Protein AF-A0A523J9E7-F1 (afdb_monomer)

Secondary structure (DSSP, 8-state):
--STTHHHHGGGS----HHHHIIIIIIIIITTTSSSTT-GGG---SSHHHHHH--SS-S--TT-TTT-HHHHHHHTT-SSSSSPPP-TTT-

Mean predicted aligned error: 7.6 Å

Structure (mmCIF, N/CA/C/O backbone):
data_AF-A0A523J9E7-F1
#
_entry.id   AF-A0A523J9E7-F1
#
loop_
_atom_site.group_PDB
_atom_site.id
_atom_site.type_symbol
_atom_site.label_atom_id
_atom_site.label_alt_id
_atom_site.label_comp_id
_atom_site.label_asym_id
_atom_site.label_entity_id
_atom_site.label_seq_id
_atom_site.pdbx_PDB_ins_code
_atom_site.Cartn_x
_atom_site.Cartn_y
_atom_site.Cartn_z
_atom_site.occupancy
_atom_site.B_iso_or_equiv
_atom_site.auth_seq_id
_atom_site.auth_comp_id
_atom_site.auth_asym_id
_atom_site.auth_atom_id
_atom_site.pdbx_PDB_model_num
ATOM 1 N N . MET A 1 1 ? -6.443 -0.220 44.942 1.00 58.19 1 MET A N 1
ATOM 2 C CA . MET A 1 1 ? -5.858 0.786 44.020 1.00 58.19 1 MET A CA 1
ATOM 3 C C . MET A 1 1 ? -4.582 0.332 43.290 1.00 58.19 1 MET A C 1
ATOM 5 O O . MET A 1 1 ? -4.053 1.104 42.508 1.00 58.19 1 MET A O 1
ATOM 9 N N . LYS A 1 2 ? -4.095 -0.911 43.467 1.00 51.81 2 LYS A N 1
ATOM 10 C CA . LYS A 1 2 ? -2.879 -1.418 42.790 1.00 51.81 2 LYS A CA 1
ATOM 11 C C . LYS A 1 2 ? -3.132 -1.980 41.379 1.00 51.81 2 LYS A C 1
ATOM 13 O O . LYS A 1 2 ? -2.219 -2.039 40.570 1.00 51.81 2 LYS A O 1
ATOM 18 N N . TYR A 1 3 ? -4.387 -2.311 41.069 1.00 55.34 3 TYR A N 1
ATOM 19 C CA . TYR A 1 3 ? -4.811 -2.784 39.745 1.00 55.34 3 TYR A CA 1
ATOM 20 C C . TYR A 1 3 ? -5.131 -1.656 38.756 1.00 55.34 3 TYR A C 1
ATOM 22 O O . TYR A 1 3 ? -5.179 -1.898 37.557 1.00 55.34 3 TYR A O 1
ATOM 30 N N . LEU A 1 4 ? -5.297 -0.417 39.237 1.00 55.56 4 LEU A N 1
ATOM 31 C CA . LEU A 1 4 ? -5.601 0.733 38.380 1.00 55.56 4 LEU A CA 1
A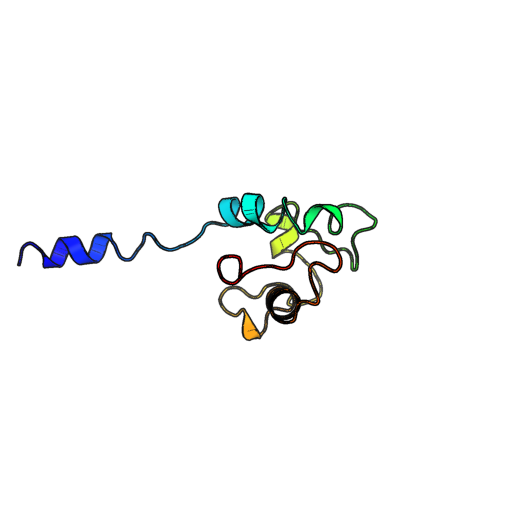TOM 32 C C . LEU A 1 4 ? -4.384 1.151 37.531 1.00 55.56 4 LEU A C 1
ATOM 34 O O . LEU A 1 4 ? -4.551 1.615 36.411 1.00 55.56 4 LEU A O 1
ATOM 38 N N . LEU A 1 5 ? -3.162 0.913 38.031 1.00 52.78 5 LEU A N 1
ATOM 39 C CA . LEU A 1 5 ? -1.916 1.161 37.293 1.00 52.78 5 LEU A CA 1
ATOM 40 C C . LEU A 1 5 ? -1.595 0.072 36.252 1.00 52.78 5 LEU A C 1
ATOM 42 O O . LEU A 1 5 ? -0.960 0.367 35.247 1.00 52.78 5 LEU A O 1
ATOM 46 N N . LEU A 1 6 ? -2.043 -1.172 36.469 1.00 52.88 6 LEU A N 1
ATOM 47 C CA . LEU A 1 6 ? -1.837 -2.286 35.529 1.00 52.88 6 LEU A CA 1
ATOM 48 C C . LEU A 1 6 ? -2.720 -2.171 34.275 1.00 52.88 6 LEU A C 1
ATOM 50 O O . LEU A 1 6 ? -2.372 -2.715 33.235 1.00 52.88 6 LEU A O 1
ATOM 54 N N . PHE A 1 7 ? -3.829 -1.431 34.356 1.00 53.31 7 PHE A N 1
ATOM 55 C CA . PHE A 1 7 ? -4.762 -1.235 33.242 1.00 53.31 7 PHE A CA 1
ATOM 56 C C . PHE A 1 7 ? -4.283 -0.189 32.217 1.00 53.31 7 PHE A C 1
ATOM 58 O O . PHE A 1 7 ? -4.726 -0.191 31.075 1.00 53.31 7 PHE A O 1
ATOM 65 N N . LEU A 1 8 ? -3.365 0.705 32.606 1.00 52.81 8 LEU A N 1
ATOM 66 C CA . LEU A 1 8 ? -2.856 1.774 31.734 1.00 52.81 8 LEU A CA 1
ATOM 67 C C . LEU A 1 8 ? -1.690 1.325 30.839 1.00 52.81 8 LEU A C 1
ATOM 69 O O . LEU A 1 8 ? -1.430 1.953 29.816 1.00 52.81 8 LEU A O 1
ATOM 73 N N . VAL A 1 9 ? -1.005 0.233 31.195 1.00 52.84 9 VAL A N 1
ATOM 74 C CA . VAL A 1 9 ? 0.149 -0.287 30.437 1.00 52.84 9 VAL A CA 1
ATOM 75 C C . VAL A 1 9 ? -0.289 -1.185 29.271 1.00 52.84 9 VAL A C 1
ATOM 77 O O . VAL A 1 9 ? 0.434 -1.315 28.290 1.00 52.84 9 VAL A O 1
ATOM 80 N N . THR A 1 10 ? -1.491 -1.764 29.318 1.00 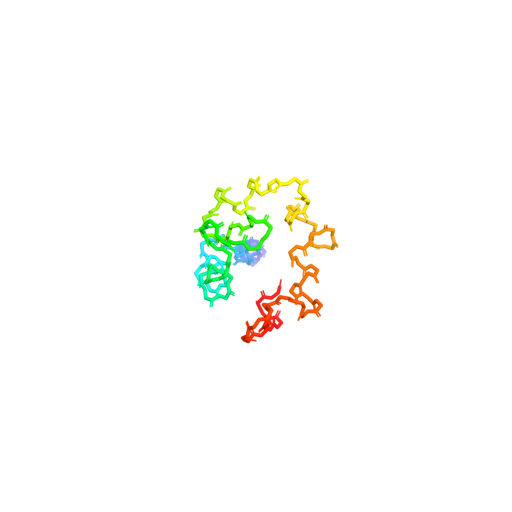55.34 10 THR A N 1
ATOM 81 C CA . THR A 1 10 ? -1.995 -2.679 28.276 1.00 55.34 10 THR A CA 1
ATOM 82 C C . THR A 1 10 ? -2.661 -1.974 27.090 1.00 55.34 10 THR A C 1
ATOM 84 O O . THR A 1 10 ? -2.834 -2.587 26.041 1.00 55.34 10 THR A O 1
ATOM 87 N N . LEU A 1 11 ? -3.010 -0.688 27.216 1.00 53.88 11 LEU A N 1
ATOM 88 C CA . LEU A 1 11 ? -3.739 0.065 26.182 1.00 53.88 11 LEU A CA 1
ATOM 89 C C . LEU A 1 11 ? -2.878 0.482 24.975 1.00 53.88 11 LEU A C 1
ATOM 91 O O . LEU A 1 11 ? -3.430 0.842 23.942 1.00 53.88 11 LEU A O 1
ATOM 95 N N . ASN A 1 12 ? -1.545 0.429 25.079 1.00 53.62 12 ASN A N 1
ATOM 96 C CA . ASN A 1 12 ? -0.622 0.889 24.028 1.00 53.62 12 ASN A CA 1
ATOM 97 C C . ASN A 1 12 ? -0.035 -0.233 23.147 1.00 53.62 12 ASN A C 1
ATOM 99 O O . ASN A 1 12 ? 0.832 0.044 22.325 1.00 53.62 12 ASN A O 1
ATOM 103 N N . LEU A 1 13 ? -0.487 -1.486 23.279 1.00 56.12 13 LEU A N 1
ATOM 104 C CA . LEU A 1 13 ? 0.077 -2.617 22.519 1.00 56.12 13 LEU A CA 1
ATOM 105 C C . LEU A 1 13 ? -0.612 -2.921 21.173 1.00 56.12 13 LEU A C 1
ATOM 107 O O . LEU A 1 13 ? -0.211 -3.864 20.501 1.00 56.12 13 LEU A O 1
ATOM 111 N N . TYR A 1 14 ? -1.621 -2.152 20.757 1.00 64.88 14 TYR A N 1
ATOM 112 C CA . TYR A 1 14 ? -2.420 -2.465 19.558 1.00 64.88 14 TYR A CA 1
ATOM 113 C C . TYR A 1 14 ? -2.092 -1.617 18.320 1.00 64.88 14 TYR A C 1
ATOM 115 O O . TYR A 1 14 ? -2.823 -1.664 17.333 1.00 64.88 14 TYR A O 1
ATOM 123 N N . ALA A 1 15 ? -1.016 -0.828 18.345 1.00 73.56 15 ALA A N 1
ATOM 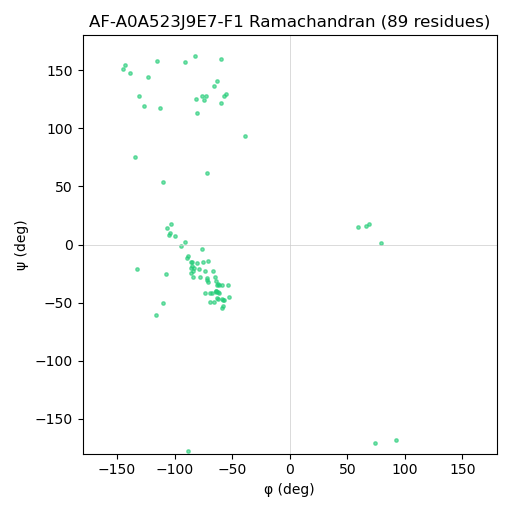124 C CA . ALA A 1 15 ? -0.562 -0.131 17.146 1.00 73.56 15 ALA A CA 1
ATOM 125 C C . ALA A 1 15 ? 0.242 -1.099 16.265 1.00 73.56 15 ALA A C 1
ATOM 127 O O . ALA A 1 15 ? 1.329 -1.523 16.651 1.00 73.56 15 ALA A O 1
ATOM 128 N N . ILE A 1 16 ? -0.289 -1.439 15.089 1.00 85.44 16 ILE A N 1
ATOM 129 C CA . ILE A 1 16 ? 0.460 -2.178 14.065 1.00 85.44 16 ILE A CA 1
ATOM 130 C C . ILE A 1 16 ? 1.488 -1.220 13.458 1.00 85.44 16 ILE A C 1
ATOM 132 O O . ILE A 1 16 ? 1.144 -0.108 13.044 1.00 85.44 16 ILE A O 1
ATOM 136 N N . ASP A 1 17 ? 2.755 -1.630 13.427 1.00 89.94 17 ASP A N 1
ATOM 137 C CA . ASP A 1 17 ? 3.808 -0.839 12.801 1.00 89.94 17 ASP A CA 1
ATOM 138 C C . ASP A 1 17 ? 3.854 -1.039 11.278 1.00 89.94 17 ASP A C 1
ATOM 140 O O . ASP A 1 17 ? 3.318 -1.993 10.711 1.00 89.94 17 ASP A O 1
ATOM 144 N N . PHE A 1 18 ? 4.511 -0.104 10.593 1.00 91.00 18 PHE A N 1
ATOM 145 C CA . PHE A 1 18 ? 4.643 -0.165 9.142 1.00 91.00 18 PHE A CA 1
ATOM 146 C C . PHE A 1 18 ? 5.394 -1.414 8.668 1.00 91.00 18 PHE A C 1
ATOM 148 O O . PHE A 1 18 ? 5.065 -1.934 7.610 1.00 91.00 18 PHE A O 1
ATOM 155 N N . ALA A 1 19 ? 6.387 -1.896 9.422 1.00 94.06 19 ALA A N 1
ATOM 156 C CA . ALA A 1 19 ? 7.189 -3.049 9.017 1.00 94.06 19 ALA A CA 1
ATOM 157 C C . ALA A 1 19 ? 6.329 -4.318 8.934 1.00 94.06 19 ALA A C 1
ATOM 159 O O . ALA A 1 19 ? 6.428 -5.072 7.972 1.00 94.06 19 ALA A O 1
ATOM 160 N N . THR A 1 20 ? 5.413 -4.483 9.884 1.00 94.88 20 THR A N 1
ATOM 161 C CA . THR A 1 20 ? 4.435 -5.570 9.906 1.00 94.88 20 THR A CA 1
ATOM 162 C C . THR A 1 20 ? 3.498 -5.487 8.701 1.00 94.88 20 THR A C 1
ATOM 164 O O . THR A 1 20 ? 3.280 -6.485 8.016 1.00 94.88 20 THR A O 1
ATOM 167 N N . VAL A 1 21 ? 2.979 -4.292 8.385 1.00 94.25 21 VAL A N 1
ATOM 168 C CA . VAL A 1 21 ? 2.138 -4.084 7.188 1.00 94.25 21 VAL A CA 1
ATOM 169 C C . VAL A 1 21 ? 2.928 -4.339 5.901 1.00 94.25 21 VAL A C 1
ATOM 171 O O . VAL A 1 21 ? 2.402 -4.946 4.966 1.00 94.25 21 VAL A O 1
ATOM 174 N N . GLN A 1 22 ? 4.188 -3.905 5.851 1.00 95.75 22 GLN A N 1
ATOM 175 C CA . GLN A 1 22 ? 5.073 -4.112 4.710 1.00 95.75 22 GLN A CA 1
ATOM 176 C C . GLN A 1 22 ? 5.237 -5.608 4.432 1.00 95.75 22 GLN A C 1
ATOM 178 O O . GLN A 1 22 ? 4.907 -6.054 3.337 1.00 95.75 22 GLN A O 1
ATOM 183 N N . GLU A 1 23 ? 5.647 -6.381 5.437 1.00 96.19 23 GLU A N 1
ATOM 184 C CA . GLU A 1 23 ? 5.914 -7.813 5.297 1.00 96.19 23 GLU A CA 1
ATOM 185 C C . GLU A 1 23 ? 4.640 -8.608 4.974 1.00 96.19 23 GLU A C 1
ATOM 187 O O . GLU A 1 23 ? 4.606 -9.413 4.041 1.00 96.19 23 GLU A O 1
ATOM 192 N N . GLN A 1 24 ? 3.565 -8.385 5.734 1.00 95.44 24 GLN A N 1
ATOM 193 C CA . GLN A 1 24 ? 2.383 -9.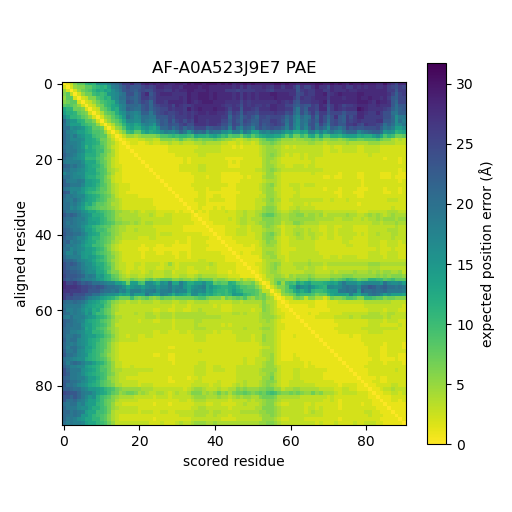248 5.672 1.00 95.44 24 GLN A CA 1
ATOM 194 C C . GLN A 1 24 ? 1.420 -8.881 4.541 1.00 95.44 24 GLN A C 1
ATOM 196 O O . GLN A 1 24 ? 0.701 -9.751 4.039 1.00 95.44 24 GLN A O 1
ATOM 201 N N . ILE A 1 25 ? 1.389 -7.609 4.133 1.00 96.31 25 ILE A N 1
ATOM 202 C CA . ILE A 1 25 ? 0.418 -7.098 3.160 1.00 96.31 25 ILE A CA 1
ATOM 203 C C . ILE A 1 25 ? 1.110 -6.625 1.889 1.00 96.31 25 ILE A C 1
ATOM 205 O O . ILE A 1 25 ? 0.818 -7.150 0.811 1.00 96.31 25 ILE A O 1
ATOM 209 N N . PHE A 1 26 ? 1.999 -5.634 1.975 1.00 95.88 26 PHE A N 1
ATOM 210 C CA . PHE A 1 26 ? 2.527 -4.994 0.769 1.00 95.88 26 PHE A CA 1
ATOM 211 C C . PHE A 1 26 ? 3.443 -5.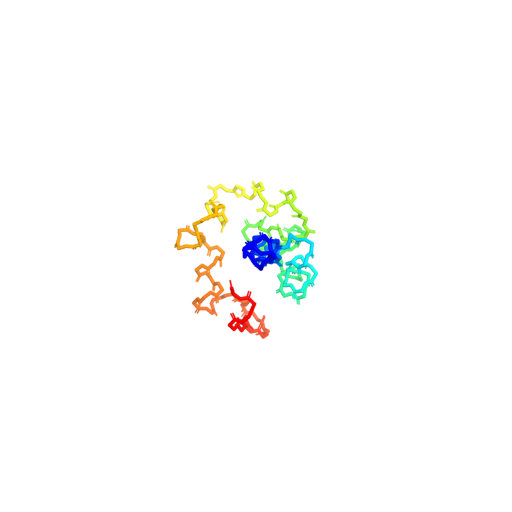917 -0.028 1.00 95.88 26 PHE A C 1
ATOM 213 O O . PHE A 1 26 ? 3.197 -6.107 -1.222 1.00 95.88 26 PHE A O 1
ATOM 220 N N . ASP A 1 27 ? 4.416 -6.554 0.612 1.00 96.19 27 ASP A N 1
ATOM 221 C CA . ASP A 1 27 ? 5.337 -7.485 -0.042 1.00 96.19 27 ASP A CA 1
ATOM 222 C C . ASP A 1 27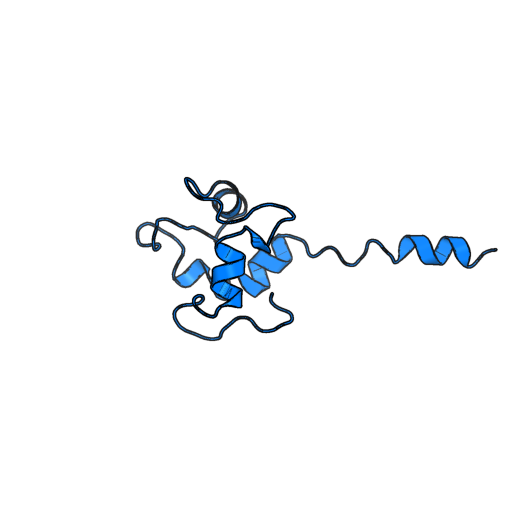 ? 4.588 -8.708 -0.575 1.00 96.19 27 ASP A C 1
ATOM 224 O O . ASP A 1 27 ? 4.797 -9.141 -1.711 1.00 96.19 27 ASP A O 1
ATOM 228 N N . ALA A 1 28 ? 3.638 -9.219 0.211 1.00 95.38 28 ALA A N 1
ATOM 229 C CA . ALA A 1 28 ? 2.878 -10.411 -0.132 1.00 95.38 28 ALA A CA 1
ATOM 230 C C . ALA A 1 28 ? 1.867 -10.201 -1.276 1.00 95.38 28 ALA A C 1
ATOM 232 O O . ALA A 1 28 ? 1.572 -11.149 -2.010 1.00 95.38 28 ALA A O 1
ATOM 233 N N . LYS A 1 29 ? 1.275 -9.003 -1.413 1.00 96.31 29 LYS A N 1
ATOM 234 C CA . LYS A 1 29 ? 0.076 -8.798 -2.257 1.00 96.31 29 LYS A CA 1
ATOM 235 C C . LYS A 1 29 ? 0.133 -7.602 -3.201 1.00 96.31 29 LYS A C 1
ATOM 237 O O . LYS A 1 29 ? -0.627 -7.580 -4.168 1.00 96.31 29 LYS A O 1
ATOM 242 N N . CYS A 1 30 ? 0.984 -6.614 -2.940 1.00 95.31 30 CYS A N 1
ATOM 243 C CA . CYS A 1 30 ? 0.984 -5.348 -3.675 1.00 95.31 30 CYS A CA 1
ATOM 244 C C . CYS A 1 30 ? 2.217 -5.209 -4.573 1.00 95.31 30 CYS A C 1
ATOM 246 O O . CYS A 1 30 ? 2.080 -4.938 -5.768 1.00 95.31 30 CYS A O 1
ATOM 248 N N . VAL A 1 31 ? 3.412 -5.434 -4.019 1.00 95.69 31 VAL A N 1
ATOM 249 C CA . VAL A 1 31 ? 4.709 -5.128 -4.651 1.00 95.69 31 VAL A CA 1
ATOM 250 C C . VAL A 1 31 ? 4.900 -5.846 -5.986 1.00 95.69 31 VAL A C 1
ATOM 252 O O . VAL A 1 31 ? 5.431 -5.253 -6.921 1.00 95.69 31 VAL A O 1
ATOM 255 N N . MET A 1 32 ? 4.395 -7.074 -6.132 1.00 94.44 32 MET A N 1
ATOM 256 C CA . MET A 1 32 ? 4.500 -7.841 -7.383 1.00 94.44 32 MET A CA 1
ATOM 257 C C . MET A 1 32 ? 3.981 -7.077 -8.614 1.00 94.44 32 MET A C 1
ATOM 259 O O . MET A 1 32 ? 4.514 -7.244 -9.708 1.00 94.44 32 MET A O 1
ATOM 263 N N . CYS A 1 33 ? 2.935 -6.262 -8.455 1.00 94.62 33 CYS A N 1
ATOM 264 C CA . CYS A 1 33 ? 2.383 -5.446 -9.542 1.00 94.62 33 CYS A CA 1
ATOM 265 C C . CYS A 1 33 ? 2.693 -3.956 -9.386 1.00 94.62 33 CYS A C 1
ATOM 267 O O . CYS A 1 33 ? 2.704 -3.235 -10.376 1.00 94.62 33 CYS A O 1
ATOM 269 N N . HIS A 1 34 ? 2.925 -3.497 -8.160 1.00 93.75 34 HIS A N 1
ATOM 270 C CA . HIS A 1 34 ? 3.154 -2.100 -7.810 1.00 93.75 34 HIS A CA 1
ATOM 271 C C . HIS A 1 34 ? 4.608 -1.876 -7.387 1.00 93.75 34 HIS A C 1
ATOM 273 O O . HIS A 1 34 ? 4.882 -1.393 -6.292 1.00 93.75 34 HIS A O 1
ATOM 279 N N . SER A 1 35 ? 5.542 -2.291 -8.242 1.00 90.44 35 SER A N 1
ATOM 280 C CA . SER A 1 35 ? 6.955 -1.935 -8.134 1.00 90.44 35 SER A CA 1
ATOM 281 C C . SER A 1 35 ? 7.583 -1.772 -9.517 1.00 90.44 35 SER A C 1
ATOM 283 O O . SER A 1 35 ? 7.158 -2.388 -10.500 1.00 90.44 35 SER A O 1
ATOM 285 N N . GLY A 1 36 ? 8.601 -0.915 -9.595 1.00 88.94 36 GLY A N 1
ATOM 286 C CA . GLY A 1 36 ? 9.367 -0.689 -10.816 1.00 88.94 36 GLY A CA 1
ATOM 287 C C . GLY A 1 36 ? 8.639 0.124 -11.903 1.00 88.94 36 GLY A C 1
ATOM 288 O O . GLY A 1 36 ? 7.568 0.689 -11.681 1.00 88.94 36 GLY A O 1
ATOM 289 N N . PRO A 1 37 ? 9.223 0.205 -13.112 1.00 89.50 37 PRO A N 1
ATOM 290 C CA . PRO A 1 37 ? 8.814 1.161 -14.148 1.00 89.50 37 PRO A CA 1
ATOM 291 C C . PRO A 1 37 ? 7.454 0.863 -14.796 1.00 89.50 37 PRO A C 1
ATOM 293 O O . PRO A 1 37 ? 6.906 1.721 -15.482 1.00 89.50 37 PRO A O 1
ATOM 296 N N . PHE A 1 38 ? 6.911 -0.339 -14.597 1.00 91.00 38 PHE A N 1
ATOM 297 C CA . PHE A 1 38 ? 5.626 -0.762 -15.164 1.00 91.00 38 PHE A CA 1
ATOM 298 C C . PHE A 1 38 ? 4.495 -0.787 -1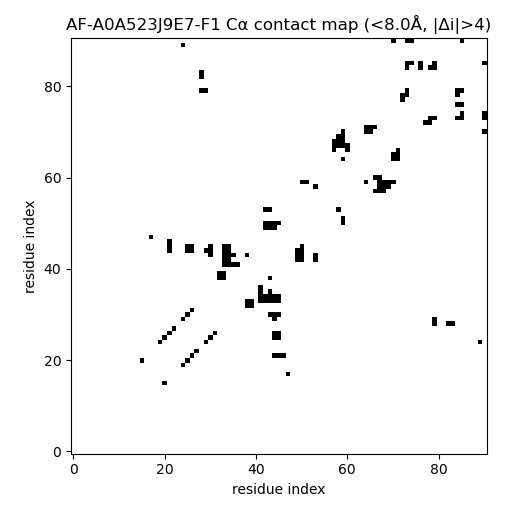4.130 1.00 91.00 38 PHE A C 1
ATOM 300 O O . PHE A 1 38 ? 3.400 -1.263 -14.438 1.00 91.00 38 PHE A O 1
ATOM 307 N N . ALA A 1 39 ? 4.748 -0.285 -12.917 1.00 92.12 39 ALA A N 1
ATOM 308 C CA . ALA A 1 39 ? 3.738 -0.192 -11.878 1.00 92.12 39 ALA A CA 1
ATOM 309 C C . ALA A 1 39 ? 2.532 0.633 -12.370 1.00 92.12 39 ALA A C 1
ATOM 311 O O . ALA A 1 39 ? 2.708 1.764 -12.844 1.00 92.12 39 ALA A O 1
ATOM 312 N N . PRO A 1 40 ? 1.293 0.116 -12.264 1.00 89.50 40 PRO A N 1
ATOM 313 C CA . PRO A 1 40 ? 0.107 0.864 -12.646 1.00 89.50 40 PRO A CA 1
ATOM 314 C C . PRO A 1 40 ? 0.041 2.195 -11.900 1.00 89.50 40 PRO A C 1
ATOM 316 O O . PRO A 1 40 ? 0.163 2.236 -10.675 1.00 89.50 40 PRO A O 1
ATOM 319 N N . LEU A 1 41 ? -0.165 3.277 -12.656 1.00 88.81 41 LEU A N 1
ATOM 320 C CA . LEU A 1 41 ? -0.209 4.651 -12.141 1.00 88.81 41 LEU A CA 1
ATOM 321 C C . LEU A 1 41 ? 1.084 5.102 -11.432 1.00 88.81 41 LEU A C 1
ATOM 323 O O . LEU A 1 41 ? 1.059 6.100 -10.720 1.00 88.81 41 LEU A O 1
ATOM 327 N N . GLY A 1 42 ? 2.198 4.382 -11.609 1.00 88.62 42 GLY A N 1
ATOM 328 C CA . GLY A 1 42 ? 3.464 4.669 -10.933 1.00 88.62 42 GLY A CA 1
ATOM 329 C C . GLY A 1 42 ? 3.428 4.465 -9.415 1.00 88.62 42 GLY A C 1
ATOM 330 O O . GLY A 1 42 ? 4.310 4.967 -8.727 1.00 88.62 42 GLY A O 1
ATOM 331 N N . LEU A 1 43 ? 2.415 3.767 -8.886 1.00 90.38 43 LEU A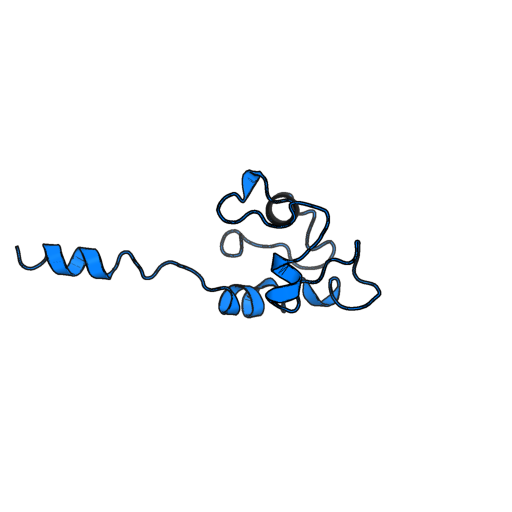 N 1
ATOM 332 C CA . LEU A 1 43 ? 2.277 3.526 -7.449 1.00 90.38 43 LEU A CA 1
ATOM 333 C C . LEU A 1 43 ? 3.255 2.449 -6.996 1.00 90.38 43 LEU A C 1
ATOM 335 O O . LEU A 1 43 ? 3.246 1.346 -7.548 1.00 90.38 43 LEU A O 1
ATOM 339 N N . ASP A 1 44 ? 4.029 2.757 -5.960 1.00 91.38 44 ASP A N 1
ATOM 340 C CA . ASP A 1 44 ? 5.046 1.860 -5.423 1.00 91.38 44 ASP A CA 1
ATOM 341 C C . ASP A 1 44 ? 4.856 1.643 -3.912 1.00 91.38 44 ASP A C 1
ATOM 343 O O . ASP A 1 44 ? 4.914 2.583 -3.111 1.00 91.38 44 ASP A O 1
ATOM 347 N N . TYR A 1 45 ? 4.628 0.383 -3.524 1.00 93.31 45 TYR A N 1
ATOM 348 C CA . TYR A 1 45 ? 4.445 -0.045 -2.130 1.00 93.31 45 TYR A CA 1
ATOM 349 C C . TYR A 1 45 ? 5.657 -0.808 -1.562 1.00 93.31 45 TYR A C 1
ATOM 351 O O . TYR A 1 45 ? 5.531 -1.463 -0.534 1.00 93.31 45 TYR A O 1
ATOM 359 N N . SER A 1 46 ? 6.817 -0.764 -2.223 1.00 93.88 46 SER A N 1
ATOM 360 C CA . SER A 1 46 ? 8.022 -1.517 -1.830 1.00 93.88 46 SER A CA 1
ATOM 361 C C . SER A 1 46 ? 8.832 -0.872 -0.705 1.00 93.88 46 SER A C 1
ATOM 363 O O . SER A 1 46 ? 9.681 -1.525 -0.102 1.00 93.88 46 SER A O 1
ATOM 365 N N . THR A 1 47 ? 8.598 0.409 -0.408 1.00 91.38 47 THR A N 1
ATOM 366 C CA . THR A 1 47 ? 9.299 1.119 0.665 1.00 91.38 47 THR A CA 1
ATOM 367 C C . THR A 1 47 ? 8.375 2.090 1.384 1.00 91.38 47 THR A C 1
ATOM 369 O O . THR A 1 47 ? 7.453 2.645 0.794 1.00 91.38 47 THR A O 1
ATOM 372 N N . TYR A 1 48 ? 8.681 2.409 2.644 1.00 89.38 48 TYR A N 1
ATOM 373 C CA . TYR A 1 48 ? 7.975 3.476 3.361 1.00 89.38 48 TYR A CA 1
ATOM 374 C C . TYR A 1 48 ? 7.975 4.793 2.579 1.00 89.38 48 TYR A C 1
ATOM 376 O O . TYR A 1 48 ? 6.938 5.439 2.444 1.00 89.38 48 TYR A O 1
ATOM 384 N N . GLY A 1 49 ? 9.138 5.167 2.032 1.00 87.31 49 GLY A N 1
ATOM 385 C CA . GLY A 1 49 ? 9.316 6.399 1.274 1.00 87.31 49 GLY A CA 1
ATOM 386 C C . GLY A 1 49 ? 8.373 6.474 0.079 1.00 87.31 49 GLY A C 1
ATOM 387 O O . GLY A 1 49 ? 7.685 7.478 -0.076 1.00 87.31 49 GLY A O 1
ATOM 388 N N . SER A 1 50 ? 8.268 5.411 -0.716 1.00 85.00 50 SER A N 1
ATOM 389 C CA . SER A 1 50 ? 7.355 5.380 -1.859 1.00 85.00 50 SER A CA 1
ATOM 390 C C . SER A 1 50 ? 5.889 5.389 -1.421 1.00 85.00 50 SER A C 1
ATOM 392 O O . SER A 1 50 ? 5.105 6.170 -1.954 1.00 85.00 50 SER A O 1
ATOM 394 N N . VAL A 1 51 ? 5.539 4.633 -0.373 1.00 85.06 51 VAL A N 1
ATOM 395 C CA . VAL A 1 51 ? 4.176 4.567 0.178 1.00 85.06 51 VAL A CA 1
ATOM 396 C C . VAL A 1 51 ? 3.668 5.950 0.592 1.00 85.06 51 VAL A C 1
ATOM 398 O O . VAL A 1 51 ? 2.549 6.318 0.227 1.00 85.06 51 VAL A O 1
ATOM 401 N N . VAL A 1 52 ? 4.482 6.721 1.324 1.00 79.38 52 VAL A N 1
ATOM 402 C CA . VAL A 1 52 ? 4.074 8.028 1.867 1.00 79.38 52 VAL A CA 1
ATOM 403 C C . VAL A 1 52 ? 4.261 9.193 0.903 1.00 79.38 52 VAL A C 1
ATOM 405 O O . VAL A 1 52 ? 3.589 10.208 1.063 1.00 79.38 52 VAL A O 1
ATOM 408 N N . THR A 1 53 ? 5.166 9.085 -0.074 1.00 75.19 53 THR A N 1
ATOM 409 C CA . THR A 1 53 ? 5.418 10.183 -1.021 1.00 75.19 53 THR A CA 1
ATOM 410 C C . THR A 1 53 ? 4.537 10.137 -2.263 1.00 75.19 53 THR A C 1
ATOM 412 O O . THR A 1 53 ? 4.515 11.151 -2.948 1.00 75.19 53 THR A O 1
ATOM 415 N N . ASN A 1 54 ? 3.799 9.042 -2.522 1.00 66.56 54 ASN A N 1
ATOM 416 C CA . ASN A 1 54 ? 2.954 8.793 -3.708 1.00 66.56 54 ASN A CA 1
ATOM 417 C C . ASN A 1 54 ? 2.165 10.033 -4.214 1.00 66.56 54 ASN A C 1
ATOM 419 O O . ASN A 1 54 ? 1.032 10.266 -3.780 1.00 66.56 54 ASN A O 1
ATOM 423 N N . PRO A 1 55 ? 2.705 10.810 -5.175 1.00 59.25 55 PRO A N 1
ATOM 424 C CA . PRO A 1 55 ? 2.028 11.950 -5.787 1.00 59.25 55 PRO A CA 1
ATOM 425 C C . PRO A 1 55 ? 1.247 11.504 -7.041 1.00 59.25 55 PRO A C 1
ATOM 427 O O . PRO A 1 55 ? 1.622 10.511 -7.663 1.00 59.25 55 PRO A O 1
ATOM 430 N N . PRO A 1 56 ? 0.202 12.226 -7.502 1.00 56.25 56 PRO A N 1
ATOM 431 C CA . PRO A 1 56 ? -0.380 13.461 -6.967 1.00 56.25 56 PRO A CA 1
ATOM 432 C C . PRO A 1 56 ? -1.707 13.258 -6.201 1.00 56.25 56 PRO A C 1
ATOM 434 O O . PRO A 1 56 ? -2.458 14.214 -6.015 1.00 56.25 56 PRO A O 1
ATOM 437 N N . PHE A 1 57 ? -2.041 12.036 -5.775 1.00 65.62 57 PHE A N 1
ATOM 438 C CA . PHE A 1 57 ? -3.353 11.730 -5.192 1.00 65.62 57 PHE A CA 1
ATOM 439 C C . PHE A 1 57 ? -3.271 11.320 -3.722 1.00 65.62 57 PHE A C 1
ATOM 441 O O . PHE A 1 57 ? -2.247 10.844 -3.245 1.00 65.62 57 PHE A O 1
ATOM 448 N N . GLN A 1 58 ? -4.388 11.472 -3.008 1.00 77.75 58 GLN A N 1
ATOM 449 C CA . GLN A 1 58 ? -4.572 11.064 -1.611 1.00 77.75 58 GLN A CA 1
ATOM 450 C C . GLN A 1 58 ? -4.647 9.526 -1.493 1.00 77.75 58 GLN A C 1
ATOM 452 O O . GLN A 1 58 ? -5.673 8.950 -1.129 1.00 77.75 58 GLN A O 1
ATOM 457 N N . ILE A 1 59 ? -3.568 8.835 -1.882 1.00 88.50 59 ILE A N 1
ATOM 458 C CA . ILE A 1 59 ? -3.497 7.369 -1.903 1.00 88.50 59 ILE A CA 1
ATOM 459 C C . ILE A 1 59 ? -3.656 6.817 -0.489 1.00 88.50 59 ILE A C 1
ATOM 461 O O . ILE A 1 59 ? -4.473 5.924 -0.266 1.00 88.50 59 ILE A O 1
ATOM 465 N N . ILE A 1 60 ? -2.929 7.403 0.460 1.00 87.94 60 ILE A N 1
ATOM 466 C CA . ILE A 1 60 ? -3.038 7.137 1.890 1.00 87.94 60 ILE A CA 1
ATOM 467 C C . ILE A 1 60 ? -3.131 8.481 2.604 1.00 87.94 60 ILE A C 1
ATOM 469 O O . ILE A 1 60 ? -2.276 9.347 2.427 1.00 87.94 60 ILE A O 1
ATOM 473 N N . ILE A 1 61 ? -4.151 8.635 3.439 1.00 87.06 61 ILE A N 1
ATOM 474 C CA . ILE A 1 61 ? -4.315 9.761 4.349 1.00 87.06 61 ILE A CA 1
ATOM 475 C C . ILE A 1 61 ? -4.172 9.216 5.762 1.00 87.06 61 ILE A C 1
ATOM 477 O O . ILE A 1 61 ? -4.948 8.373 6.217 1.00 87.06 61 ILE A O 1
ATOM 481 N N . LYS A 1 62 ? -3.148 9.691 6.470 1.00 84.19 62 LYS A N 1
ATOM 482 C CA . LYS A 1 62 ? -2.874 9.249 7.836 1.00 84.19 62 LYS A CA 1
ATOM 483 C C . LYS A 1 62 ? -4.077 9.548 8.735 1.00 84.19 62 LYS A C 1
ATOM 485 O O . LYS A 1 62 ? -4.453 10.703 8.896 1.00 84.19 62 LYS A O 1
ATOM 490 N N . GLY A 1 63 ? -4.625 8.502 9.352 1.00 87.56 63 GLY A N 1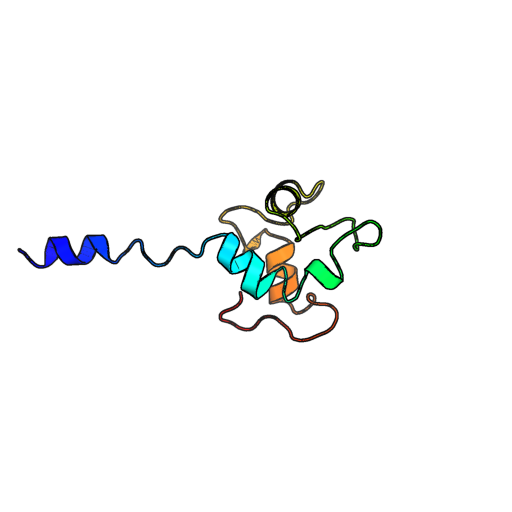
ATOM 491 C CA . GLY A 1 63 ? -5.764 8.604 10.268 1.00 87.56 63 GLY A CA 1
ATOM 492 C C . GLY A 1 63 ? -7.131 8.739 9.589 1.00 87.56 63 GLY A C 1
ATOM 493 O O . GLY A 1 63 ? -8.125 8.823 10.301 1.00 87.56 63 GLY A O 1
ATOM 494 N N . ASP A 1 64 ? -7.197 8.724 8.254 1.00 91.06 64 ASP A N 1
ATOM 495 C CA . ASP A 1 64 ? -8.450 8.854 7.504 1.00 91.06 64 ASP A CA 1
ATOM 496 C C . ASP A 1 64 ? -8.545 7.808 6.375 1.00 91.06 64 ASP A C 1
ATOM 498 O O . ASP A 1 64 ? -8.340 8.103 5.189 1.00 91.06 64 ASP A O 1
ATOM 502 N N . PRO A 1 65 ? -8.824 6.539 6.726 1.00 91.88 65 PRO A N 1
ATOM 503 C CA . PRO A 1 65 ? -8.982 5.475 5.739 1.00 91.88 65 PRO A CA 1
ATOM 504 C C . PRO A 1 65 ? -10.180 5.718 4.808 1.00 91.88 65 PRO A C 1
ATOM 506 O O . PRO A 1 65 ? -10.110 5.374 3.631 1.00 91.88 65 PRO A O 1
ATOM 509 N N . ALA A 1 66 ? -11.248 6.368 5.283 1.00 93.56 66 ALA A N 1
ATOM 510 C CA . ALA A 1 66 ? -12.452 6.625 4.490 1.00 93.56 66 ALA A CA 1
ATOM 511 C C . ALA A 1 66 ? -12.175 7.526 3.278 1.00 93.56 66 ALA A C 1
ATOM 513 O O . ALA A 1 66 ? -12.741 7.305 2.207 1.00 93.56 66 ALA A O 1
ATOM 514 N N . ASN A 1 67 ? -11.261 8.489 3.415 1.00 92.19 67 ASN A N 1
ATOM 515 C CA . ASN A 1 67 ? -10.833 9.349 2.311 1.00 92.19 67 ASN A CA 1
ATOM 516 C C . ASN A 1 67 ? -9.564 8.840 1.593 1.00 92.19 67 ASN A C 1
ATOM 518 O O . ASN A 1 67 ? -9.142 9.418 0.592 1.00 92.19 67 ASN A O 1
ATOM 522 N N . SER A 1 68 ? -8.977 7.723 2.038 1.00 91.50 68 SER A N 1
ATOM 523 C CA . SER A 1 68 ? -7.800 7.114 1.406 1.00 91.50 68 SER A CA 1
ATOM 524 C C . SER A 1 68 ? -8.184 6.261 0.193 1.00 91.50 68 SER A C 1
ATOM 526 O O . SER A 1 68 ? -8.969 5.313 0.295 1.00 91.50 68 SER A O 1
ATOM 528 N N . ILE A 1 69 ? -7.592 6.537 -0.973 1.00 92.12 69 ILE A N 1
ATOM 529 C CA . ILE A 1 69 ? -7.873 5.770 -2.202 1.00 92.12 69 ILE A CA 1
ATOM 530 C C . ILE A 1 69 ? -7.465 4.300 -2.048 1.00 92.12 69 ILE A C 1
ATOM 532 O O . ILE A 1 69 ? -8.213 3.422 -2.488 1.00 92.12 69 ILE A O 1
ATOM 536 N N . LEU A 1 70 ? -6.313 4.025 -1.420 1.00 92.81 70 LEU A N 1
ATOM 537 C CA . LEU A 1 70 ? -5.824 2.663 -1.195 1.00 92.81 70 LEU A CA 1
ATOM 538 C C . LEU A 1 70 ? -6.840 1.850 -0.393 1.00 92.81 70 LEU A C 1
ATOM 540 O O . LEU A 1 70 ? -7.264 0.789 -0.851 1.00 92.81 70 LEU A O 1
ATOM 544 N N . TYR A 1 71 ? -7.266 2.375 0.758 1.00 94.69 71 TYR A N 1
ATOM 545 C CA . TYR A 1 71 ? -8.204 1.692 1.647 1.00 94.69 71 TYR A CA 1
ATOM 546 C C . TYR A 1 71 ? -9.526 1.384 0.933 1.00 94.69 71 TYR A C 1
ATOM 548 O O . TYR A 1 71 ? -9.982 0.244 0.909 1.00 94.69 71 TYR A O 1
ATOM 556 N N . ASN A 1 72 ? -10.091 2.365 0.226 1.00 95.62 72 ASN A N 1
ATOM 557 C CA . ASN A 1 72 ? -11.309 2.162 -0.558 1.00 95.62 72 ASN A CA 1
ATOM 558 C C . ASN A 1 72 ? -11.136 1.131 -1.689 1.00 95.62 72 ASN A C 1
ATOM 560 O O . ASN A 1 72 ? -12.083 0.417 -2.035 1.00 95.62 72 ASN A O 1
ATOM 564 N N . ALA A 1 73 ? -9.957 1.044 -2.310 1.00 95.19 73 ALA A N 1
ATOM 565 C CA . ALA A 1 73 ? -9.683 0.067 -3.363 1.00 95.19 73 ALA A CA 1
ATOM 566 C C . ALA A 1 73 ? -9.632 -1.368 -2.826 1.00 95.19 73 ALA A C 1
ATOM 568 O O . ALA A 1 73 ? -10.206 -2.261 -3.456 1.00 95.19 73 ALA A O 1
ATOM 569 N N . VAL A 1 74 ? -9.003 -1.584 -1.668 1.00 96.81 74 VAL A N 1
ATOM 570 C CA . VAL A 1 74 ? -8.952 -2.910 -1.037 1.00 96.81 74 VAL A CA 1
ATOM 571 C C . VAL A 1 74 ? -10.295 -3.302 -0.421 1.00 96.81 74 VAL A C 1
ATOM 573 O O . VAL A 1 74 ? -10.766 -4.410 -0.667 1.00 96.81 74 VAL A O 1
ATOM 576 N N . LEU A 1 75 ? -10.982 -2.370 0.249 1.00 96.81 75 LEU A N 1
ATOM 577 C CA . LEU A 1 75 ? -12.297 -2.597 0.859 1.00 96.81 75 LEU A CA 1
ATOM 578 C C . LEU A 1 75 ? -13.359 -2.975 -0.184 1.00 96.81 75 LEU A C 1
ATOM 580 O O . LEU A 1 75 ? -14.149 -3.891 0.022 1.00 96.81 75 LEU A O 1
ATOM 584 N N . SER A 1 76 ? -13.360 -2.305 -1.342 1.00 96.12 76 SER A N 1
ATOM 585 C CA . SER A 1 76 ? -14.280 -2.625 -2.449 1.00 96.12 76 SER A CA 1
ATOM 586 C C . SER A 1 76 ? -13.885 -3.877 -3.244 1.00 96.12 76 SER A C 1
ATOM 588 O O . SER A 1 76 ? -14.596 -4.275 -4.167 1.00 96.12 76 SER A O 1
ATOM 590 N N . GLY A 1 77 ? -12.743 -4.498 -2.931 1.00 95.25 77 GLY A N 1
ATOM 591 C CA . GLY A 1 77 ? -12.228 -5.662 -3.648 1.00 95.25 77 GLY A CA 1
ATOM 592 C C . GLY A 1 77 ? -11.746 -5.368 -5.072 1.00 95.25 77 GLY A C 1
ATOM 593 O O . GLY A 1 77 ? -11.609 -6.305 -5.863 1.00 95.25 77 GLY A O 1
ATOM 594 N N . ARG A 1 78 ? -11.498 -4.092 -5.408 1.00 94.75 78 ARG A N 1
ATOM 595 C CA . ARG A 1 78 ? -10.833 -3.683 -6.659 1.00 94.75 78 ARG A CA 1
ATOM 596 C C . ARG A 1 78 ? -9.344 -4.022 -6.640 1.00 94.75 78 ARG A C 1
ATOM 598 O O . ARG A 1 78 ? -8.779 -4.283 -7.698 1.00 94.75 78 ARG A O 1
ATOM 605 N N . MET A 1 79 ? -8.732 -4.013 -5.454 1.00 95.62 79 MET A N 1
ATOM 606 C CA . MET A 1 79 ? -7.357 -4.450 -5.230 1.00 95.62 79 MET A CA 1
ATOM 607 C C . MET A 1 79 ? -7.283 -5.567 -4.176 1.00 95.62 79 MET A C 1
ATOM 609 O O . MET A 1 79 ? -8.042 -5.533 -3.207 1.00 95.62 79 MET A O 1
ATOM 613 N N . PRO A 1 80 ? -6.373 -6.545 -4.334 1.00 96.44 80 PRO A N 1
ATOM 614 C CA . PRO A 1 80 ? -5.531 -6.786 -5.508 1.00 96.44 80 PRO A CA 1
ATOM 615 C C . PRO A 1 80 ? -6.363 -7.136 -6.755 1.00 96.44 80 PRO A C 1
ATOM 617 O O . PRO A 1 80 ? -7.361 -7.848 -6.661 1.00 96.44 80 PRO A O 1
ATOM 620 N N . ALA A 1 81 ? -5.963 -6.633 -7.929 1.00 94.69 81 ALA A N 1
ATOM 621 C CA . ALA A 1 81 ? -6.687 -6.875 -9.187 1.00 94.69 81 ALA A CA 1
ATOM 622 C C . ALA A 1 81 ? -6.642 -8.352 -9.623 1.00 94.69 81 ALA A C 1
ATOM 624 O O . ALA A 1 81 ? -7.480 -8.819 -10.396 1.00 94.69 81 ALA A O 1
ATOM 625 N N . ARG A 1 82 ? -5.636 -9.086 -9.140 1.00 90.31 82 ARG A N 1
ATOM 626 C CA . ARG A 1 82 ? -5.450 -10.527 -9.317 1.00 90.31 82 ARG A CA 1
ATOM 627 C C . ARG A 1 82 ? -4.980 -11.117 -7.988 1.00 90.31 82 ARG A C 1
ATOM 629 O O . ARG A 1 82 ? -4.251 -10.459 -7.256 1.00 90.31 82 ARG A O 1
ATOM 636 N N . GLY A 1 83 ? -5.357 -12.361 -7.704 1.00 88.31 83 GLY A N 1
ATOM 637 C CA . GLY A 1 83 ? -4.964 -13.060 -6.474 1.00 88.31 83 GLY A CA 1
ATOM 638 C C . GLY A 1 83 ? -5.965 -12.922 -5.321 1.00 88.31 83 GLY A C 1
ATOM 639 O O . GLY A 1 83 ? -7.115 -12.524 -5.513 1.00 88.31 83 GLY A O 1
ATOM 640 N N . ARG A 1 84 ? -5.538 -13.323 -4.114 1.00 92.38 84 ARG A N 1
ATOM 641 C CA . ARG A 1 84 ? -6.390 -13.356 -2.914 1.00 92.38 84 ARG A CA 1
ATOM 642 C C . ARG A 1 84 ? -6.626 -11.941 -2.381 1.00 92.38 84 ARG A C 1
ATOM 644 O O . ARG A 1 84 ? -5.674 -11.242 -2.036 1.00 92.38 84 ARG A O 1
ATOM 651 N N . ARG A 1 85 ? -7.901 -11.570 -2.238 1.00 95.19 85 ARG A N 1
ATOM 652 C CA . ARG A 1 85 ? -8.331 -10.317 -1.597 1.00 95.19 85 ARG A CA 1
ATOM 653 C C . ARG A 1 85 ? -7.871 -10.223 -0.142 1.00 95.19 85 ARG A C 1
ATOM 655 O O . ARG A 1 85 ? -7.562 -11.242 0.484 1.00 95.19 85 ARG A O 1
ATOM 662 N N . LEU A 1 86 ? -7.831 -8.996 0.372 1.00 95.88 86 LEU A N 1
ATOM 663 C CA . LEU A 1 86 ? -7.620 -8.766 1.795 1.00 95.88 86 LEU A CA 1
ATOM 664 C C . LEU A 1 86 ? -8.819 -9.321 2.577 1.00 95.88 86 LEU A C 1
ATOM 666 O O . LEU A 1 86 ? -9.963 -9.196 2.132 1.00 95.88 86 LEU A O 1
ATOM 670 N N . ASN A 1 87 ? -8.546 -10.004 3.684 1.00 94.81 87 ASN A N 1
ATOM 671 C CA . ASN A 1 87 ? -9.569 -10.420 4.641 1.00 94.81 87 ASN A CA 1
ATOM 672 C C . ASN A 1 87 ? -9.809 -9.314 5.689 1.00 94.81 87 ASN A C 1
ATOM 674 O O . ASN A 1 87 ? -9.206 -8.249 5.620 1.00 94.81 87 ASN A O 1
ATOM 678 N N . GLN A 1 88 ? -10.692 -9.573 6.654 1.00 92.38 88 GLN A N 1
ATOM 679 C CA . GLN A 1 88 ? -11.064 -8.585 7.668 1.00 92.38 88 GLN A CA 1
ATOM 680 C C . GLN A 1 88 ? -9.915 -8.187 8.609 1.00 92.38 88 GLN A C 1
ATOM 682 O O . GLN A 1 88 ? -9.932 -7.067 9.104 1.00 92.38 88 GLN A O 1
ATOM 687 N N . ASP A 1 89 ? -8.945 -9.075 8.837 1.00 91.75 89 ASP A N 1
ATOM 688 C CA . ASP A 1 89 ? -7.778 -8.814 9.692 1.00 91.75 89 ASP A CA 1
ATOM 689 C C . ASP A 1 89 ? -6.669 -8.063 8.933 1.00 91.75 89 ASP A C 1
ATOM 691 O O . ASP A 1 89 ? -5.787 -7.459 9.535 1.00 91.75 89 ASP A O 1
ATOM 695 N N . GLU A 1 90 ? -6.702 -8.125 7.600 1.00 93.38 90 GLU A N 1
ATOM 696 C CA . GLU A 1 90 ? -5.760 -7.463 6.696 1.00 93.38 90 GLU A CA 1
ATOM 697 C C . GLU A 1 90 ? -6.207 -6.027 6.322 1.00 93.38 90 GLU A C 1
ATOM 699 O O . GLU A 1 90 ? -5.424 -5.309 5.698 1.00 93.38 90 GLU A O 1
ATOM 704 N N . LEU A 1 91 ? -7.444 -5.622 6.663 1.00 90.00 91 LEU A N 1
ATOM 705 C CA . LEU A 1 91 ? -8.045 -4.297 6.400 1.00 90.00 91 LEU A CA 1
ATOM 706 C C . LEU A 1 91 ? -7.923 -3.353 7.601 1.00 90.00 91 LEU A C 1
ATOM 708 O O . LEU A 1 91 ? -7.546 -2.183 7.368 1.00 90.00 91 LEU A O 1
#

Radius of gyration: 16.33 Å; Cα contacts (8 Å, |Δi|>4): 89; chains: 1; bounding box: 24×27×59 Å

pLDDT: mean 84.58, std 14.74, range [51.81, 96.81]

Solvent-accessible surface area (backbone atoms only — not comparable to full-atom values): 5662 Å² total; per-residue (Å²): 124,79,67,66,65,62,61,66,68,65,73,72,74,78,74,82,51,68,67,58,47,38,59,71,44,24,60,69,64,40,24,89,59,19,44,71,98,78,10,66,92,70,42,34,49,80,41,72,67,42,51,75,62,51,72,97,55,59,44,69,39,92,95,36,55,88,74,6,50,51,50,50,32,40,75,71,57,61,28,44,83,68,77,81,59,71,52,85,91,73,108

Foldseek 3Di:
DVVVVVVVVPPPPPDDDPVNLLVPPCVVFPQVQQDDDRRVVNQHSNDPCSPVVPPDDQCDDVPCLVRHVVSVCLVVVVPPVDDDGDDPVSD

Sequence (91 aa):
MKYLLLFLVTLNLYAIDFATVQEQIFDAKCVMCHSGPFAPLGLDYSTYGSVVTNPPFQIIIKGDPANSILYNAVLSGRMPARGRRLNQDEL